Protein AF-A0A3N8PN98-F1 (afdb_monomer)

Solvent-accessible surface area (backbone atoms only — not comparable to full-atom values): 2745 Å² total; per-residue (Å²): 136,84,79,88,74,83,85,79,76,88,78,90,77,82,79,76,56,70,72,56,61,74,69,41,94,52,83,49,68,71,50,46,56,67,70,77,107

Foldseek 3Di:
DDDDDDPDD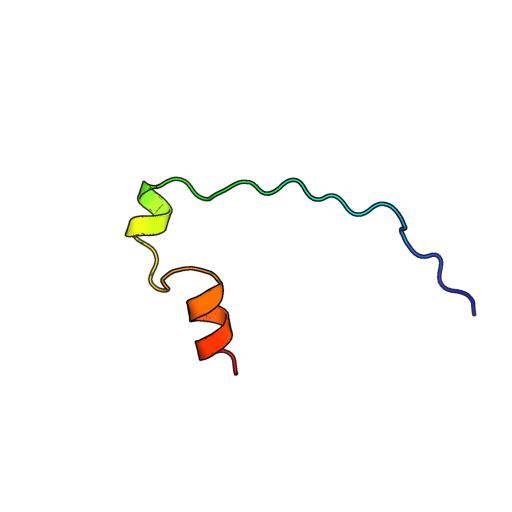DDDDDDDDPVCCVVDPANDDVRVVVVVD

Organism: NCBI:txid488447

Mean predicted aligned error: 6.93 Å

Radius of gyration: 16.04 Å; Cα contacts (8 Å, |Δi|>4): 6; chains: 1; bounding box: 39×18×33 Å

Secondary structure (DSSP, 8-state):
-PPPP---------PPPHHHHHT-SS-HHHHHHHH--

Sequence (37 aa):
MSAIESVLHETRQFAPPAALEQAATISGMPAYRALAA

Structure (mmCIF, N/CA/C/O backbone):
data_AF-A0A3N8PN98-F1
#
_entry.id   AF-A0A3N8PN98-F1
#
loop_
_atom_site.group_PDB
_atom_site.id
_atom_site.type_symbol
_atom_site.label_atom_id
_atom_site.label_alt_id
_atom_site.label_comp_id
_atom_site.label_asym_id
_atom_site.label_entity_id
_atom_site.label_seq_id
_atom_site.pdbx_PDB_ins_code
_atom_site.Cartn_x
_atom_site.Cartn_y
_atom_site.Cartn_z
_atom_site.occupancy
_atom_site.B_iso_or_equiv
_atom_site.auth_seq_id
_atom_site.auth_comp_id
_atom_site.auth_asym_id
_atom_site.auth_atom_id
_atom_site.pdbx_PDB_model_num
ATOM 1 N N . MET A 1 1 ? 29.417 -2.349 -24.667 1.00 52.53 1 MET A N 1
ATOM 2 C CA . MET A 1 1 ? 28.902 -1.234 -23.842 1.00 52.53 1 MET A CA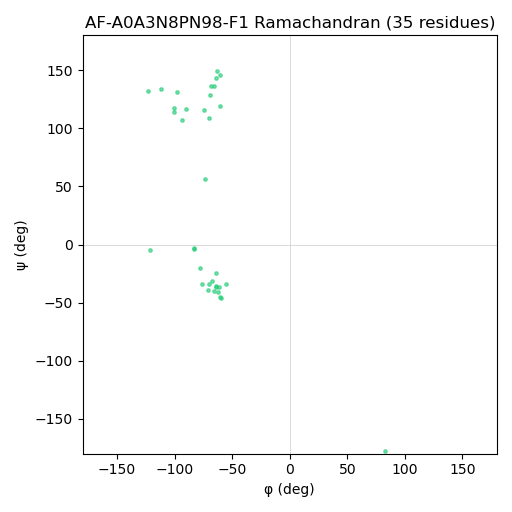 1
ATOM 3 C C . MET A 1 1 ? 28.815 -1.738 -22.414 1.00 52.53 1 MET A C 1
ATOM 5 O O . MET A 1 1 ? 28.051 -2.664 -22.193 1.00 52.53 1 MET A O 1
ATOM 9 N N . SER A 1 2 ? 29.607 -1.207 -21.482 1.00 73.25 2 SER A N 1
ATOM 10 C CA . SER A 1 2 ? 29.420 -1.514 -20.058 1.00 73.25 2 SER A CA 1
ATOM 11 C C . SER A 1 2 ? 28.462 -0.481 -19.482 1.00 73.25 2 SER A C 1
ATOM 13 O O . SER A 1 2 ? 28.758 0.712 -19.531 1.00 73.25 2 SER A O 1
ATOM 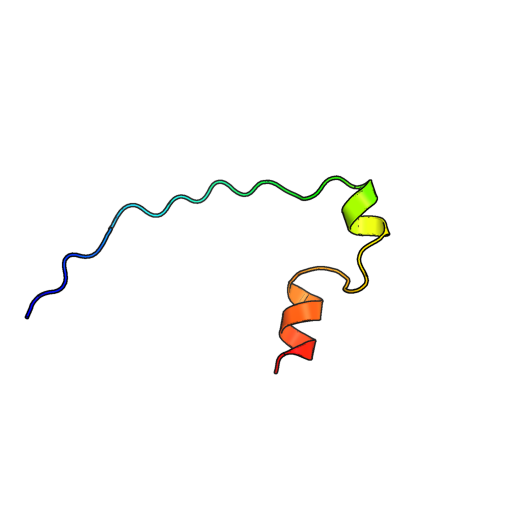15 N N . ALA A 1 3 ? 27.292 -0.924 -19.022 1.00 80.81 3 ALA A N 1
ATOM 16 C CA . ALA A 1 3 ? 26.355 -0.050 -18.330 1.00 80.81 3 ALA A CA 1
ATOM 17 C C . ALA A 1 3 ? 26.954 0.350 -16.975 1.00 80.81 3 ALA A C 1
ATOM 19 O O . ALA A 1 3 ? 27.544 -0.480 -16.285 1.00 80.81 3 ALA A O 1
ATOM 20 N N . ILE A 1 4 ? 26.836 1.627 -16.609 1.00 82.25 4 ILE A N 1
ATOM 21 C CA . ILE A 1 4 ? 27.121 2.060 -15.240 1.00 82.25 4 ILE A CA 1
ATOM 22 C C . ILE A 1 4 ? 25.949 1.584 -14.389 1.00 82.25 4 ILE A C 1
ATOM 24 O O . ILE A 1 4 ? 24.818 2.020 -14.602 1.00 82.25 4 ILE A O 1
ATOM 28 N N . GLU A 1 5 ? 26.218 0.689 -13.446 1.00 79.62 5 GLU A N 1
ATOM 29 C CA . GLU A 1 5 ? 25.212 0.198 -12.511 1.00 79.62 5 GLU A CA 1
ATOM 30 C C . GLU A 1 5 ? 25.305 0.953 -11.186 1.00 79.62 5 GLU A C 1
ATOM 32 O O . GLU A 1 5 ? 26.383 1.126 -10.611 1.00 79.62 5 GLU A O 1
ATOM 37 N N . SER A 1 6 ? 24.156 1.419 -10.696 1.00 82.81 6 SER A N 1
ATOM 38 C CA . SER A 1 6 ? 24.056 1.949 -9.341 1.00 82.81 6 SER A CA 1
ATOM 39 C C . SER A 1 6 ? 24.193 0.791 -8.362 1.00 82.81 6 SER A C 1
ATOM 41 O O . SER A 1 6 ? 23.288 -0.024 -8.231 1.00 82.81 6 SER A O 1
ATOM 43 N N . VAL A 1 7 ? 25.321 0.715 -7.660 1.00 81.56 7 VAL A N 1
ATOM 44 C CA . VAL A 1 7 ? 25.553 -0.323 -6.640 1.00 81.56 7 VAL A CA 1
ATOM 45 C C . VAL A 1 7 ? 24.829 -0.033 -5.324 1.00 81.56 7 VAL A C 1
ATOM 47 O O . VAL A 1 7 ? 24.622 -0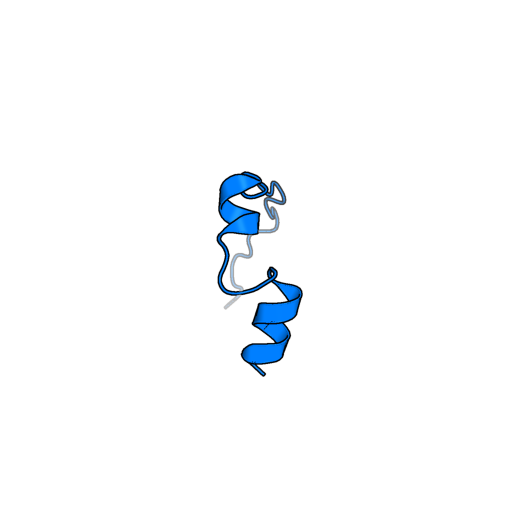.932 -4.511 1.00 81.56 7 VAL A O 1
ATOM 50 N N . LEU A 1 8 ? 24.451 1.228 -5.098 1.00 86.81 8 LEU A N 1
ATOM 51 C CA . LEU A 1 8 ? 23.814 1.662 -3.864 1.00 86.81 8 LEU A CA 1
ATOM 52 C C . LEU A 1 8 ? 22.297 1.604 -4.045 1.00 86.81 8 LEU A C 1
ATOM 54 O O . LEU A 1 8 ? 21.706 2.413 -4.760 1.00 86.81 8 LEU A O 1
ATOM 58 N N . HIS A 1 9 ? 21.690 0.612 -3.402 1.00 84.19 9 HIS A N 1
ATOM 59 C CA . HIS A 1 9 ? 20.247 0.425 -3.371 1.00 84.19 9 HIS A CA 1
ATOM 60 C C . HIS A 1 9 ? 19.707 0.945 -2.041 1.00 84.19 9 HIS A C 1
ATOM 62 O O . HIS A 1 9 ? 20.062 0.448 -0.973 1.00 84.19 9 HIS A O 1
ATOM 68 N N . GLU A 1 10 ? 18.856 1.964 -2.106 1.00 88.19 10 GLU A N 1
ATOM 69 C CA . GLU A 1 10 ? 18.096 2.428 -0.950 1.00 88.19 10 GLU A CA 1
ATOM 70 C C . GLU A 1 10 ? 17.098 1.341 -0.516 1.00 88.19 10 GLU A C 1
ATOM 72 O O . GLU A 1 10 ? 16.431 0.734 -1.354 1.00 88.19 10 GLU A O 1
ATOM 77 N N . THR A 1 11 ? 16.995 1.097 0.792 1.00 89.50 11 THR A N 1
ATOM 78 C CA . THR A 1 11 ? 16.154 0.027 1.368 1.00 89.50 11 THR A CA 1
ATOM 79 C C . THR A 1 11 ? 15.098 0.546 2.334 1.00 89.50 11 THR A C 1
ATOM 81 O O . THR A 1 11 ? 14.267 -0.227 2.812 1.00 89.50 11 THR A O 1
ATOM 84 N N . ARG A 1 12 ? 15.091 1.851 2.627 1.00 94.12 12 ARG A N 1
ATOM 85 C CA . ARG A 1 12 ? 14.076 2.459 3.484 1.00 94.12 12 ARG A CA 1
ATOM 86 C C . ARG A 1 12 ? 12.695 2.275 2.869 1.00 94.12 12 ARG A C 1
ATOM 88 O O . ARG A 1 12 ? 12.394 2.788 1.794 1.00 94.12 12 ARG A O 1
ATOM 95 N N . GLN A 1 13 ? 11.843 1.579 3.610 1.00 89.50 13 GLN A N 1
ATOM 96 C CA . GLN A 1 13 ? 10.437 1.415 3.298 1.00 89.50 13 GLN A CA 1
ATOM 97 C C . GLN A 1 13 ? 9.605 2.158 4.339 1.00 89.50 13 GLN A C 1
ATOM 99 O O . GLN A 1 13 ? 9.824 2.025 5.542 1.00 89.50 13 GLN A O 1
ATOM 104 N N . PHE A 1 14 ? 8.624 2.920 3.866 1.00 90.50 14 PHE A N 1
ATOM 105 C CA . PHE A 1 14 ? 7.623 3.549 4.716 1.00 90.50 14 PHE A CA 1
ATOM 106 C C . PHE A 1 14 ? 6.356 2.711 4.642 1.00 90.50 14 PHE A C 1
ATOM 108 O O . PHE A 1 14 ? 5.757 2.574 3.573 1.00 90.50 14 PHE A O 1
ATOM 115 N N . ALA A 1 15 ? 5.985 2.104 5.767 1.00 89.44 15 ALA A N 1
ATOM 116 C CA . ALA A 1 15 ? 4.735 1.372 5.852 1.00 89.44 15 ALA A CA 1
ATOM 117 C C . ALA A 1 15 ? 3.552 2.340 5.671 1.00 89.44 15 ALA A C 1
ATOM 119 O O . ALA A 1 15 ? 3.621 3.489 6.128 1.00 89.44 15 ALA A O 1
ATOM 120 N N . PRO A 1 16 ? 2.475 1.904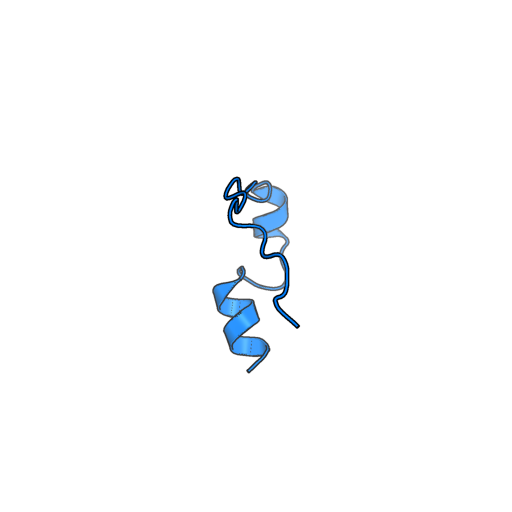 5.003 1.00 90.00 16 PRO A N 1
ATOM 121 C CA . PRO A 1 16 ? 1.267 2.698 4.936 1.00 90.00 16 PRO A CA 1
ATOM 122 C C . PRO A 1 16 ? 0.670 2.894 6.343 1.00 90.00 16 PRO A C 1
ATOM 124 O O . PRO A 1 16 ? 0.812 2.036 7.213 1.00 90.00 16 PRO A O 1
ATOM 127 N N . PRO A 1 17 ? -0.012 4.021 6.600 1.00 93.44 17 PRO A N 1
ATOM 128 C CA . PRO A 1 17 ? -0.743 4.206 7.847 1.00 93.44 17 PRO A CA 1
ATOM 129 C C . PRO A 1 17 ? -1.834 3.141 8.012 1.00 93.44 17 PRO A C 1
ATOM 131 O O . PRO A 1 17 ? -2.497 2.783 7.041 1.00 93.44 17 PRO A O 1
ATOM 134 N N . ALA A 1 18 ? -2.106 2.711 9.247 1.00 91.56 18 ALA A N 1
ATOM 135 C CA . ALA A 1 18 ? -3.063 1.633 9.531 1.00 91.56 18 ALA A CA 1
ATOM 136 C C . ALA A 1 18 ? -4.475 1.875 8.955 1.00 91.56 18 ALA A C 1
ATOM 138 O O . ALA A 1 18 ? -5.141 0.939 8.521 1.00 91.56 18 ALA A O 1
ATOM 139 N N . ALA A 1 19 ? -4.927 3.132 8.909 1.00 93.62 19 ALA A N 1
ATOM 140 C CA . ALA A 1 19 ? -6.211 3.484 8.298 1.00 93.62 19 ALA A CA 1
ATOM 141 C C . ALA A 1 19 ? -6.241 3.186 6.788 1.00 93.62 19 ALA A C 1
ATOM 143 O O . ALA A 1 19 ? -7.261 2.750 6.260 1.00 93.62 19 ALA A O 1
ATOM 144 N N . LEU A 1 20 ? -5.113 3.388 6.100 1.00 90.19 20 LEU A N 1
ATOM 145 C CA . LEU A 1 20 ? -4.973 3.083 4.679 1.00 90.19 20 LEU A CA 1
ATOM 146 C C . LEU A 1 20 ? -4.941 1.568 4.445 1.00 90.19 20 LEU A C 1
ATOM 148 O O . LEU A 1 20 ? -5.546 1.088 3.494 1.00 90.19 20 LEU A O 1
ATOM 152 N N . GLU A 1 21 ? -4.272 0.817 5.324 1.00 90.62 21 GLU A N 1
ATOM 153 C CA . GLU A 1 21 ? -4.230 -0.648 5.245 1.00 90.62 21 GLU A CA 1
ATOM 154 C C . GLU A 1 21 ? -5.623 -1.271 5.390 1.00 90.62 21 GLU A C 1
ATOM 156 O O . GLU A 1 21 ? -5.967 -2.186 4.647 1.00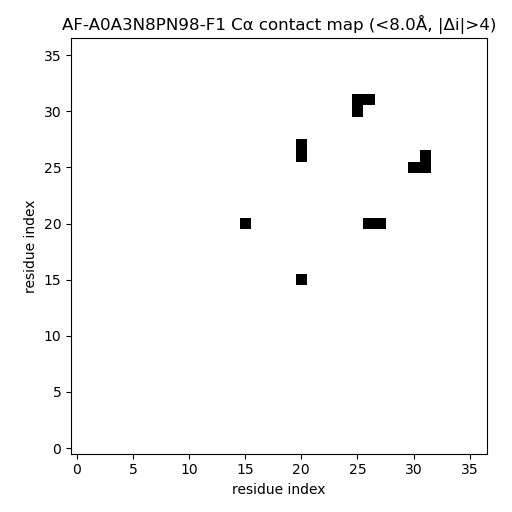 90.62 21 GLU A O 1
ATOM 161 N N . GLN A 1 22 ? -6.450 -0.747 6.296 1.00 90.12 22 GLN A N 1
ATOM 162 C CA . GLN A 1 22 ? -7.817 -1.235 6.512 1.00 90.12 22 GLN A CA 1
ATOM 163 C C . GLN A 1 22 ? -8.760 -0.907 5.350 1.00 90.12 22 GLN A C 1
ATOM 165 O O . GLN A 1 22 ? -9.660 -1.686 5.050 1.00 90.12 22 GL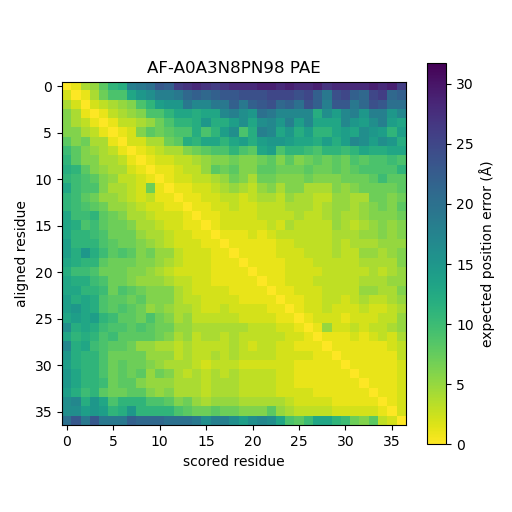N A O 1
ATOM 170 N N . ALA A 1 23 ? -8.562 0.241 4.700 1.00 93.50 23 ALA A N 1
ATOM 171 C CA . ALA A 1 23 ? -9.362 0.665 3.554 1.00 93.50 23 ALA A CA 1
ATOM 172 C C . ALA A 1 23 ? -8.889 0.053 2.222 1.00 93.50 23 ALA A C 1
ATOM 174 O O . ALA A 1 23 ? -9.489 0.314 1.178 1.00 93.50 23 ALA A O 1
ATOM 175 N N . ALA A 1 24 ? -7.801 -0.720 2.227 1.00 91.25 24 ALA A N 1
ATOM 176 C CA . ALA A 1 24 ? -7.214 -1.251 1.010 1.00 91.25 24 ALA A CA 1
ATOM 177 C C . ALA A 1 24 ? -8.115 -2.317 0.367 1.00 91.25 24 ALA A C 1
ATOM 179 O O . ALA A 1 24 ? -8.482 -3.312 0.988 1.00 91.25 24 ALA A O 1
ATOM 180 N N . THR A 1 25 ? -8.396 -2.157 -0.927 1.00 94.31 25 THR A N 1
ATOM 181 C CA . THR A 1 25 ? -9.140 -3.143 -1.733 1.00 94.31 25 THR A CA 1
ATOM 182 C C . THR A 1 25 ? -8.398 -4.474 -1.873 1.00 94.31 25 THR A C 1
ATOM 184 O O . THR A 1 25 ? -9.006 -5.512 -2.114 1.00 94.31 25 THR A O 1
ATOM 187 N N . ILE A 1 26 ? -7.072 -4.451 -1.736 1.00 92.88 26 ILE A N 1
ATOM 188 C CA . ILE A 1 26 ? -6.209 -5.627 -1.813 1.00 92.88 26 ILE A CA 1
ATOM 189 C C . ILE A 1 26 ? -5.425 -5.709 -0.509 1.00 92.88 26 ILE A C 1
ATOM 191 O O . ILE A 1 26 ? -4.822 -4.721 -0.090 1.00 92.88 26 ILE A O 1
ATOM 195 N N . SER A 1 27 ? -5.396 -6.893 0.104 1.00 90.00 27 SER A N 1
ATOM 196 C CA . SER A 1 27 ? -4.727 -7.167 1.384 1.00 90.00 27 SER A CA 1
ATOM 197 C C . SER A 1 27 ? -3.196 -7.216 1.263 1.00 90.00 27 SER A C 1
ATOM 199 O O . SER A 1 27 ? -2.545 -8.206 1.597 1.00 90.00 27 SER A O 1
ATOM 201 N N . GLY A 1 28 ? -2.609 -6.134 0.759 1.00 89.44 28 GLY A N 1
ATOM 202 C CA . GLY A 1 28 ? -1.173 -5.942 0.636 1.00 89.44 28 GLY A CA 1
ATOM 203 C C . GLY A 1 28 ? -0.538 -6.578 -0.601 1.00 89.44 28 GLY A C 1
ATOM 204 O O . GLY 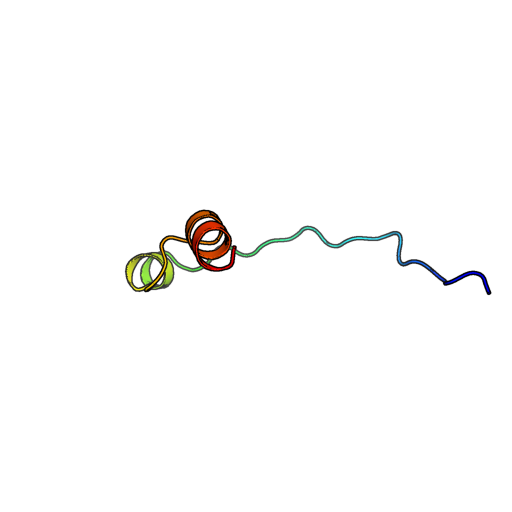A 1 28 ? -1.178 -7.182 -1.465 1.00 89.44 28 GLY A O 1
ATOM 205 N N . MET A 1 29 ? 0.784 -6.426 -0.675 1.00 90.12 29 MET A N 1
ATOM 206 C CA . MET A 1 29 ? 1.585 -6.851 -1.824 1.00 90.12 29 MET A CA 1
ATOM 207 C C . MET A 1 29 ? 1.545 -8.356 -2.123 1.00 90.12 29 MET A C 1
ATOM 209 O O . MET A 1 29 ? 1.549 -8.695 -3.307 1.00 90.12 29 MET A O 1
ATOM 213 N N . PRO A 1 30 ? 1.496 -9.274 -1.135 1.00 91.75 30 PRO A N 1
ATOM 214 C CA . PRO A 1 30 ? 1.362 -10.699 -1.432 1.00 91.75 30 PRO A CA 1
ATOM 215 C C . PRO A 1 30 ? 0.073 -11.019 -2.200 1.00 91.75 30 PRO A C 1
ATOM 217 O O . PRO A 1 30 ? 0.128 -11.708 -3.215 1.00 91.75 30 PRO A O 1
ATOM 220 N N . ALA A 1 31 ? -1.063 -10.456 -1.773 1.00 92.56 31 ALA A N 1
ATOM 221 C CA . ALA A 1 31 ? -2.350 -10.642 -2.442 1.00 92.56 31 ALA A CA 1
ATOM 222 C C . ALA A 1 31 ? -2.359 -10.014 -3.844 1.00 92.56 31 ALA A C 1
ATOM 224 O O . ALA A 1 31 ? -2.837 -10.627 -4.795 1.00 92.56 31 ALA A O 1
ATOM 225 N N . TYR A 1 32 ? -1.758 -8.830 -3.995 1.00 92.19 32 TYR A N 1
ATOM 226 C CA . TYR A 1 32 ? -1.598 -8.191 -5.303 1.00 92.19 32 TYR A CA 1
ATOM 227 C C . TYR A 1 32 ? -0.791 -9.057 -6.281 1.00 92.19 32 TYR A C 1
ATOM 229 O O . TYR A 1 32 ? -1.194 -9.242 -7.425 1.00 92.19 32 TYR A O 1
ATOM 237 N N . ARG A 1 33 ? 0.338 -9.624 -5.834 1.00 94.12 33 ARG A N 1
ATOM 238 C CA . ARG A 1 33 ? 1.186 -10.482 -6.679 1.00 94.12 33 ARG A CA 1
ATOM 239 C C . ARG A 1 33 ? 0.471 -11.756 -7.119 1.00 94.12 33 ARG A C 1
ATOM 241 O O . ARG A 1 33 ? 0.689 -12.187 -8.241 1.00 94.12 33 ARG A O 1
ATOM 248 N N . ALA A 1 34 ? -0.370 -12.331 -6.259 1.00 94.44 34 ALA A N 1
ATOM 249 C CA . ALA A 1 34 ? -1.185 -13.490 -6.614 1.00 94.44 34 ALA A CA 1
ATOM 250 C C . ALA A 1 34 ? -2.263 -13.158 -7.660 1.00 94.44 34 ALA A C 1
ATOM 252 O O . ALA A 1 34 ? -2.598 -14.016 -8.463 1.00 94.44 34 ALA A O 1
ATOM 253 N N . LEU A 1 35 ? -2.789 -11.927 -7.660 1.00 92.56 35 LEU A N 1
ATOM 254 C CA . LEU A 1 35 ? -3.775 -11.460 -8.641 1.00 92.56 35 LEU A CA 1
ATOM 255 C C . LEU A 1 35 ? -3.158 -11.141 -10.012 1.00 92.56 35 LEU A C 1
ATOM 257 O O . LEU A 1 35 ? -3.825 -11.284 -11.029 1.00 92.56 35 LEU A O 1
ATOM 261 N N . ALA A 1 36 ? -1.922 -10.638 -10.033 1.00 90.88 36 ALA A N 1
ATOM 262 C CA . ALA A 1 36 ? -1.253 -10.180 -11.252 1.00 90.88 36 ALA A CA 1
ATOM 263 C C . ALA A 1 36 ? -0.578 -11.301 -12.071 1.00 90.88 36 ALA A C 1
ATOM 265 O O . ALA A 1 36 ? -0.015 -11.007 -13.127 1.00 90.88 36 ALA A O 1
ATOM 266 N N . ALA A 1 37 ? -0.589 -12.539 -11.568 1.00 67.94 37 ALA A N 1
ATOM 267 C C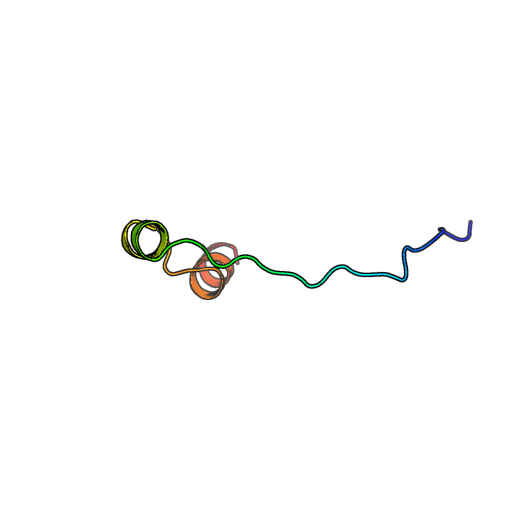A . ALA A 1 37 ? -0.059 -13.735 -12.225 1.00 67.94 37 ALA A CA 1
ATOM 268 C C . ALA A 1 37 ? -1.155 -14.460 -13.016 1.00 67.94 37 ALA A C 1
ATOM 270 O O . ALA A 1 37 ? -0.825 -14.984 -14.103 1.00 67.94 37 ALA A O 1
#

pLDDT: mean 87.64, std 8.27, range [52.53, 94.44]